Protein AF-A0A1R1Q9W5-F1 (afdb_monomer_lite)

Organism: NCBI:txid1419277

pLDDT: mean 82.64, std 13.92, range [36.72, 97.0]

Radius of gyration: 16.03 Å; chains: 1; bounding box: 32×24×42 Å

Sequence (92 aa):
MLQTISNDHRNPLVNFAARESTAKPTAENANPQYLLGEKIVTTSASEDKRTLQCSGGISVSVGDIKASKEVEFTVQKSSDGKLAVSVAPFQF

Secondary structure (DSSP, 8-state):
----GGG-TT-HHHHHHHHH--SPP-TTTSS-EEEEEEEEEEEEE-TTSSEEEEEEEEEEEETTEEEEEEEEEEEEE-TTS-EEEEEPP---

Foldseek 3Di:
DDDPCQPPPPPPQCVVQVVPAPADDDPVQQGKDKDKAPDKAFPDADPVRQKTKIKTKIWIHHHPDIDIDIWIKMWGADPVGDIDIGTDDDDD

Structure (mmCIF, N/CA/C/O backbone):
data_AF-A0A1R1Q9W5-F1
#
_entry.id   AF-A0A1R1Q9W5-F1
#
loop_
_atom_site.group_PDB
_atom_site.id
_atom_site.type_symbol
_atom_site.label_atom_id
_atom_site.label_alt_id
_atom_site.label_comp_id
_atom_site.label_asym_id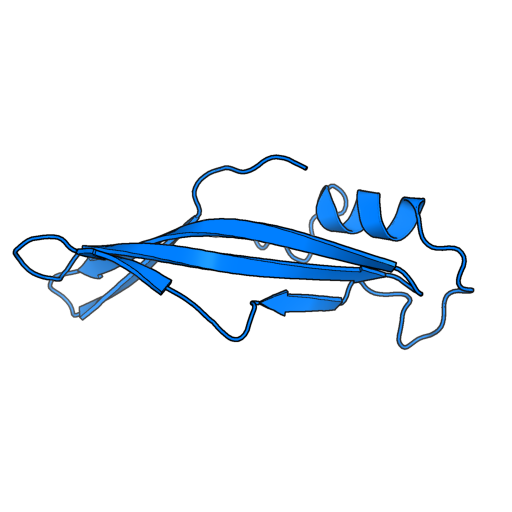
_atom_site.label_entity_id
_atom_site.label_seq_id
_atom_site.pdbx_PDB_ins_code
_atom_site.Cartn_x
_atom_site.Cartn_y
_atom_site.Cartn_z
_atom_site.occupancy
_atom_site.B_iso_or_equiv
_atom_site.auth_seq_id
_atom_site.auth_comp_id
_atom_site.auth_asym_id
_atom_site.auth_atom_id
_atom_site.pdbx_PDB_model_num
ATOM 1 N N . MET A 1 1 ? -13.280 -13.667 -1.396 1.00 38.59 1 MET A N 1
ATOM 2 C CA . MET A 1 1 ? -12.119 -14.205 -2.135 1.00 38.59 1 MET A CA 1
ATOM 3 C C . MET A 1 1 ? -11.189 -13.021 -2.379 1.00 38.59 1 MET A C 1
ATOM 5 O O . MET A 1 1 ? -11.637 -12.077 -3.014 1.00 38.59 1 MET A O 1
ATOM 9 N N . LEU A 1 2 ? -9.995 -1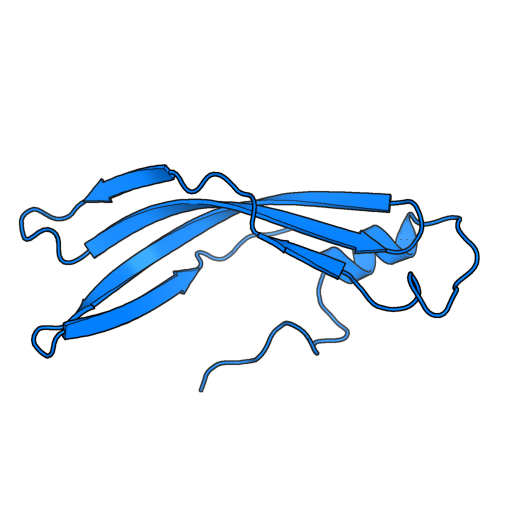2.979 -1.772 1.00 36.72 2 LEU A N 1
ATOM 10 C CA . LEU A 1 2 ? -9.033 -11.894 -2.023 1.00 36.72 2 LEU A CA 1
ATOM 11 C C . LEU A 1 2 ? -8.492 -12.061 -3.447 1.00 36.72 2 LEU A C 1
ATOM 13 O O . LEU A 1 2 ? -7.856 -13.069 -3.742 1.00 36.72 2 LEU A O 1
ATOM 17 N N . GLN A 1 3 ? -8.785 -11.111 -4.332 1.00 45.53 3 GLN A N 1
ATOM 18 C CA . GLN A 1 3 ? -8.136 -11.046 -5.637 1.00 45.53 3 GLN A CA 1
ATOM 19 C C . GLN A 1 3 ? -6.739 -10.464 -5.439 1.00 45.53 3 GLN A C 1
ATOM 21 O O . GLN A 1 3 ? -6.578 -9.311 -5.042 1.00 45.53 3 GLN A O 1
ATOM 26 N N . THR A 1 4 ? -5.722 -11.282 -5.680 1.00 44.22 4 THR A N 1
ATOM 27 C CA . THR A 1 4 ? -4.328 -10.846 -5.665 1.00 44.22 4 THR A CA 1
ATOM 28 C C . THR A 1 4 ? -4.083 -9.927 -6.865 1.00 44.22 4 THR A C 1
ATOM 30 O O . THR A 1 4 ? -3.929 -10.396 -7.988 1.00 44.22 4 THR A O 1
ATOM 33 N N . ILE A 1 5 ? -4.047 -8.611 -6.630 1.00 49.47 5 ILE A N 1
ATOM 34 C CA . ILE A 1 5 ? -3.871 -7.583 -7.678 1.00 49.47 5 ILE A CA 1
ATOM 35 C C . ILE A 1 5 ? -2.444 -7.608 -8.270 1.00 49.47 5 ILE A C 1
ATOM 37 O O . ILE A 1 5 ? -2.204 -7.067 -9.346 1.00 49.47 5 ILE A O 1
ATOM 41 N N . SER A 1 6 ? -1.484 -8.273 -7.612 1.00 46.44 6 SER A N 1
ATOM 42 C CA . SER A 1 6 ? -0.090 -8.320 -8.083 1.00 46.44 6 SER A CA 1
ATOM 43 C C . SER A 1 6 ? 0.095 -9.068 -9.409 1.00 46.44 6 SER A C 1
ATOM 45 O O . SER A 1 6 ? 1.062 -8.786 -10.107 1.00 46.44 6 SER A O 1
ATOM 47 N N . ASN A 1 7 ? -0.823 -9.977 -9.768 1.00 49.88 7 ASN A N 1
ATOM 48 C CA . ASN A 1 7 ? -0.777 -10.761 -11.012 1.00 49.88 7 ASN A CA 1
ATOM 49 C C . ASN A 1 7 ? -1.854 -10.340 -12.029 1.00 49.88 7 ASN A C 1
ATOM 51 O O . ASN A 1 7 ? -2.083 -11.051 -13.008 1.00 49.88 7 ASN A O 1
ATOM 55 N N . ASP A 1 8 ? -2.543 -9.215 -11.812 1.00 57.34 8 ASP A N 1
ATOM 56 C CA . ASP A 1 8 ? -3.466 -8.695 -12.819 1.00 57.34 8 ASP A CA 1
ATOM 57 C C . ASP A 1 8 ? -2.677 -7.928 -13.886 1.00 57.34 8 ASP A C 1
ATOM 59 O O . ASP A 1 8 ? -2.209 -6.810 -13.664 1.00 57.34 8 ASP A O 1
ATOM 63 N N . HIS A 1 9 ? -2.557 -8.522 -15.075 1.00 57.78 9 HIS A N 1
ATOM 64 C CA . HIS A 1 9 ? -1.966 -7.887 -16.258 1.00 57.78 9 HIS A CA 1
ATOM 65 C C . HIS A 1 9 ? -2.726 -6.626 -16.720 1.00 57.78 9 HIS A C 1
ATOM 67 O O . HIS A 1 9 ? -2.288 -5.945 -17.642 1.00 57.78 9 HIS A O 1
ATOM 73 N N . ARG A 1 10 ? -3.867 -6.297 -16.100 1.00 68.06 10 ARG A N 1
ATOM 74 C CA . ARG A 1 10 ? -4.625 -5.060 -16.326 1.00 68.06 10 ARG A CA 1
ATOM 75 C C . ARG A 1 10 ? -4.446 -4.031 -15.210 1.00 68.06 10 ARG A C 1
ATOM 77 O O . ARG A 1 10 ? -5.229 -3.087 -15.151 1.00 68.06 10 ARG A O 1
ATOM 84 N N . ASN A 1 11 ? -3.443 -4.179 -14.341 1.00 69.44 11 ASN A N 1
ATOM 85 C CA . ASN A 1 11 ? -3.179 -3.201 -13.291 1.00 69.44 11 ASN A CA 1
ATOM 86 C C . ASN A 1 11 ? -2.824 -1.819 -13.899 1.00 69.44 11 ASN A C 1
ATOM 88 O O . ASN A 1 11 ? -1.786 -1.694 -14.557 1.00 69.44 11 ASN A O 1
ATOM 92 N N . PRO A 1 12 ? -3.635 -0.766 -13.666 1.00 74.81 12 PRO A N 1
ATOM 93 C CA . PRO A 1 12 ? -3.403 0.555 -14.251 1.00 74.81 12 PRO A CA 1
ATOM 94 C C . PRO A 1 12 ? -2.063 1.189 -13.858 1.00 74.81 12 PRO A C 1
ATOM 96 O O . PRO A 1 12 ? -1.452 1.856 -14.688 1.00 74.81 12 PRO A O 1
ATOM 99 N N . LEU A 1 13 ? -1.571 0.937 -12.636 1.00 72.00 13 LEU A N 1
ATOM 100 C CA . LEU A 1 13 ? -0.264 1.420 -12.167 1.00 72.00 13 LEU A CA 1
ATOM 101 C C . LEU A 1 13 ? 0.870 0.856 -13.016 1.00 72.00 13 LEU A C 1
ATOM 103 O O . LEU A 1 13 ? 1.742 1.596 -13.466 1.00 72.00 13 LEU A O 1
ATOM 107 N N . VAL A 1 14 ? 0.846 -0.460 -13.232 1.00 78.38 14 VAL A N 1
ATOM 108 C CA . VAL A 1 14 ? 1.856 -1.159 -14.035 1.00 78.38 14 VAL A CA 1
ATOM 109 C C . VAL A 1 14 ? 1.794 -0.685 -15.471 1.00 78.38 14 VAL A C 1
ATOM 111 O O . VAL A 1 14 ? 2.830 -0.389 -16.051 1.00 78.38 14 VAL A O 1
ATOM 114 N N . ASN A 1 15 ? 0.588 -0.565 -16.028 1.00 80.19 15 ASN A N 1
ATOM 115 C CA . ASN A 1 15 ? 0.399 -0.132 -17.407 1.00 80.19 15 ASN A CA 1
ATOM 116 C C . ASN A 1 15 ? 0.892 1.296 -17.630 1.00 80.19 15 ASN A C 1
ATOM 118 O O . ASN A 1 15 ? 1.553 1.556 -18.631 1.00 80.19 15 ASN A O 1
ATOM 122 N N . PHE A 1 16 ? 0.610 2.207 -16.697 1.00 80.94 16 PHE A N 1
ATOM 123 C CA . PHE A 1 16 ? 1.138 3.564 -16.750 1.00 80.94 16 PHE A CA 1
ATOM 124 C C . PHE A 1 16 ? 2.671 3.557 -16.678 1.00 80.94 16 PHE A C 1
ATOM 126 O O . PHE A 1 16 ? 3.325 4.077 -17.576 1.00 80.94 16 PHE A O 1
ATOM 133 N N . ALA A 1 17 ? 3.258 2.909 -15.666 1.00 80.81 17 ALA A N 1
ATOM 134 C CA . ALA A 1 17 ? 4.711 2.892 -15.494 1.00 80.81 17 ALA A CA 1
ATOM 135 C C . ALA A 1 17 ? 5.440 2.214 -16.670 1.00 80.81 17 ALA A C 1
ATOM 137 O O . ALA A 1 17 ? 6.467 2.708 -17.122 1.00 80.81 17 ALA A O 1
ATOM 138 N N . ALA A 1 18 ? 4.893 1.120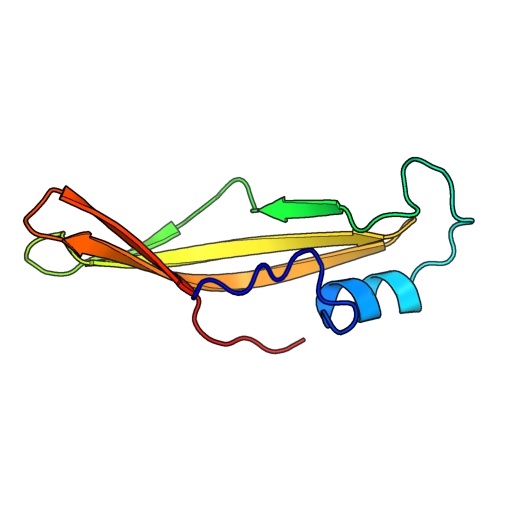 -17.205 1.00 83.31 18 ALA A N 1
ATOM 139 C CA . ALA A 1 18 ? 5.450 0.419 -18.357 1.00 83.31 18 ALA A CA 1
ATOM 140 C C . ALA A 1 18 ? 5.343 1.232 -19.653 1.00 83.31 18 ALA A C 1
ATOM 142 O O . ALA A 1 18 ? 6.268 1.203 -20.459 1.00 83.31 18 ALA A O 1
ATOM 143 N N . ARG A 1 19 ? 4.234 1.957 -19.857 1.00 84.12 19 ARG A N 1
ATOM 144 C CA . ARG A 1 19 ? 4.041 2.820 -21.031 1.00 84.12 19 ARG A CA 1
ATOM 145 C C . ARG A 1 19 ? 5.042 3.970 -21.063 1.00 84.12 19 ARG A C 1
ATOM 147 O O . ARG A 1 19 ? 5.513 4.324 -22.138 1.00 84.12 19 ARG A O 1
ATOM 154 N N . GLU A 1 20 ? 5.322 4.552 -19.905 1.00 84.94 20 GLU A N 1
ATOM 155 C CA . GLU A 1 20 ? 6.202 5.714 -19.798 1.00 84.94 20 GLU A CA 1
ATOM 156 C C . GLU A 1 20 ? 7.688 5.330 -19.702 1.00 84.94 20 GLU A C 1
ATOM 158 O O . GLU A 1 20 ? 8.552 6.187 -19.881 1.00 84.94 20 GLU A O 1
ATOM 163 N N . SER A 1 21 ? 8.017 4.064 -19.419 1.00 82.88 21 SER A N 1
ATOM 164 C CA . SER A 1 21 ? 9.412 3.641 -19.286 1.00 82.88 21 SER A CA 1
ATOM 165 C C . SER A 1 21 ? 10.148 3.618 -20.621 1.00 82.88 21 SER A C 1
ATOM 167 O O . SER A 1 21 ? 9.650 3.125 -21.633 1.00 82.88 21 SER A O 1
ATOM 169 N N . THR A 1 22 ? 11.389 4.107 -20.596 1.00 86.62 22 THR A N 1
ATOM 170 C CA . THR A 1 22 ? 12.303 4.093 -21.748 1.00 86.62 22 THR A CA 1
ATOM 171 C C . THR A 1 22 ? 13.475 3.128 -21.562 1.00 86.62 22 THR A C 1
ATOM 173 O O . THR A 1 22 ? 14.247 2.879 -22.493 1.00 86.62 22 THR A O 1
ATOM 176 N N . ALA A 1 23 ? 13.608 2.551 -20.366 1.00 85.25 23 ALA A N 1
ATOM 177 C CA . ALA A 1 23 ? 14.669 1.618 -20.034 1.00 85.25 23 ALA A CA 1
ATOM 178 C C . ALA A 1 23 ? 14.540 0.293 -20.800 1.00 85.25 23 ALA A C 1
ATOM 180 O O . ALA A 1 23 ? 13.453 -0.252 -21.000 1.00 85.25 23 ALA A O 1
ATOM 181 N N . LYS A 1 24 ? 15.685 -0.289 -21.173 1.00 84.88 24 LYS A N 1
ATOM 182 C CA . LYS A 1 24 ? 15.708 -1.670 -21.667 1.00 84.88 24 LYS A CA 1
ATOM 183 C C . LYS A 1 24 ? 15.363 -2.630 -20.518 1.00 84.88 24 LYS A C 1
ATOM 185 O O . LYS A 1 24 ? 15.970 -2.500 -19.450 1.00 84.88 24 LYS A O 1
ATOM 190 N N . PRO A 1 25 ? 14.462 -3.606 -20.734 1.00 80.88 25 PRO A N 1
ATOM 191 C CA . PRO A 1 25 ? 14.152 -4.609 -19.726 1.00 80.88 25 PRO A CA 1
ATOM 192 C C . PRO A 1 25 ? 15.391 -5.432 -19.349 1.00 80.88 25 PRO A C 1
ATOM 194 O O . PRO A 1 25 ? 16.095 -5.958 -20.212 1.00 80.88 25 PRO A O 1
ATOM 197 N N . THR A 1 26 ? 15.632 -5.567 -18.054 1.00 82.94 26 THR A N 1
ATOM 198 C CA . THR A 1 26 ? 16.618 -6.438 -17.413 1.00 82.94 26 THR A CA 1
ATOM 199 C C . THR A 1 26 ? 15.894 -7.363 -16.440 1.00 82.94 26 THR A C 1
ATOM 201 O O . THR A 1 26 ? 14.733 -7.140 -16.102 1.00 82.94 26 THR A O 1
ATOM 204 N N . ALA A 1 27 ? 16.573 -8.392 -15.931 1.00 78.12 27 ALA A N 1
ATOM 205 C CA . ALA A 1 27 ? 15.984 -9.284 -14.929 1.00 78.12 27 ALA A CA 1
ATOM 206 C C . ALA A 1 27 ? 15.487 -8.541 -13.667 1.00 78.12 27 ALA A C 1
ATOM 208 O O . ALA A 1 27 ? 14.563 -9.007 -13.005 1.00 78.12 27 ALA A O 1
ATOM 209 N N . GLU A 1 28 ? 16.069 -7.380 -13.357 1.00 74.31 28 GLU A N 1
ATOM 210 C CA . GLU A 1 28 ? 15.771 -6.596 -12.156 1.00 74.31 28 GLU A CA 1
ATOM 211 C C . GLU A 1 28 ? 14.588 -5.633 -12.342 1.00 74.31 28 GLU A C 1
ATOM 213 O O . GLU A 1 28 ? 13.869 -5.360 -11.383 1.00 74.31 28 GLU A O 1
ATOM 218 N N . ASN A 1 29 ? 14.353 -5.130 -13.559 1.00 76.12 29 ASN A N 1
ATOM 219 C CA . ASN A 1 29 ? 13.335 -4.104 -13.828 1.00 76.12 29 ASN A CA 1
ATOM 220 C C . ASN A 1 29 ? 12.213 -4.560 -14.783 1.00 76.12 29 ASN A C 1
ATOM 222 O O . ASN A 1 29 ? 11.289 -3.789 -15.045 1.00 76.12 29 ASN A O 1
ATOM 226 N N . ALA A 1 30 ? 12.288 -5.798 -15.289 1.00 76.31 30 ALA A N 1
ATOM 227 C CA . ALA A 1 30 ? 11.269 -6.383 -16.159 1.00 76.31 30 ALA A CA 1
ATOM 228 C C . ALA A 1 30 ? 9.955 -6.673 -15.422 1.00 76.31 30 ALA A C 1
ATOM 230 O O . ALA A 1 30 ? 8.903 -6.737 -16.054 1.00 76.31 30 ALA A O 1
ATOM 231 N N . ASN A 1 31 ? 10.010 -6.845 -14.099 1.00 81.56 31 ASN A N 1
ATOM 232 C CA . ASN A 1 31 ? 8.829 -7.069 -13.277 1.00 81.56 31 ASN A CA 1
ATOM 233 C C . ASN A 1 31 ? 8.465 -5.794 -12.507 1.00 81.56 31 ASN A C 1
ATOM 235 O O . ASN A 1 31 ? 9.361 -5.126 -11.984 1.00 81.56 31 ASN A O 1
ATOM 239 N N . PRO A 1 32 ? 7.167 -5.468 -12.386 1.00 82.19 32 PRO A N 1
ATOM 240 C CA . PRO A 1 32 ? 6.729 -4.313 -11.620 1.00 82.19 32 PRO A CA 1
ATOM 241 C C . PRO A 1 32 ? 7.099 -4.471 -10.145 1.00 82.19 32 PRO A C 1
ATOM 243 O O . PRO A 1 32 ? 6.734 -5.454 -9.496 1.00 82.19 32 PRO A O 1
ATOM 246 N N . GLN A 1 33 ? 7.801 -3.475 -9.609 1.00 83.12 33 GLN A N 1
ATOM 247 C CA . GLN A 1 33 ? 8.166 -3.425 -8.198 1.00 83.12 33 GLN A CA 1
ATOM 248 C C . GLN A 1 33 ? 7.187 -2.525 -7.457 1.00 83.12 33 GLN A C 1
ATOM 250 O O . GLN A 1 33 ? 7.136 -1.323 -7.711 1.00 83.12 33 GLN A O 1
ATOM 255 N N . TYR A 1 34 ? 6.412 -3.098 -6.541 1.00 80.94 34 TYR A N 1
ATOM 256 C CA . TYR A 1 34 ? 5.467 -2.344 -5.724 1.00 80.94 34 TYR A CA 1
ATOM 257 C C . TYR A 1 34 ? 6.083 -1.988 -4.380 1.00 80.94 34 TYR A C 1
ATOM 259 O O . TYR A 1 34 ? 6.660 -2.838 -3.704 1.00 80.94 34 TYR A O 1
ATOM 267 N N . LEU A 1 35 ? 5.889 -0.742 -3.968 1.00 83.44 35 LEU A N 1
ATOM 268 C CA . LEU A 1 35 ? 6.288 -0.257 -2.661 1.00 83.44 35 LEU A CA 1
ATOM 269 C C . LEU A 1 35 ? 5.105 0.437 -1.997 1.00 83.44 35 LEU A C 1
ATOM 271 O O . LEU A 1 35 ? 4.569 1.418 -2.522 1.00 83.44 35 LEU A O 1
ATOM 275 N N . LEU A 1 36 ? 4.716 -0.082 -0.834 1.00 81.12 36 LEU A N 1
ATOM 276 C CA . LEU A 1 36 ? 3.844 0.623 0.094 1.00 81.12 36 LEU A CA 1
ATOM 277 C C . LEU A 1 36 ? 4.703 1.646 0.843 1.00 81.12 36 LEU A C 1
ATOM 279 O O . LEU A 1 36 ? 5.762 1.308 1.367 1.00 81.12 36 LEU A O 1
ATOM 283 N N . GLY A 1 37 ? 4.273 2.901 0.826 1.00 79.44 37 GLY A N 1
ATOM 284 C CA . GLY A 1 37 ? 4.988 4.020 1.416 1.00 79.44 37 GLY A CA 1
ATOM 285 C C . GLY A 1 37 ? 5.226 3.809 2.907 1.00 79.44 37 GLY A C 1
ATOM 286 O O . GLY A 1 37 ? 4.382 3.270 3.618 1.00 79.44 37 GLY A O 1
ATOM 287 N N . GLU A 1 38 ? 6.378 4.278 3.380 1.00 72.75 38 GLU A N 1
ATOM 288 C CA . GLU A 1 38 ? 6.832 4.084 4.763 1.00 72.75 38 GLU A CA 1
ATOM 289 C C . GLU A 1 38 ? 5.919 4.762 5.794 1.00 72.75 38 GLU A C 1
ATOM 291 O O . GLU A 1 38 ? 5.879 4.366 6.959 1.00 72.75 38 GLU A O 1
ATOM 296 N N . LYS A 1 39 ? 5.162 5.781 5.368 1.00 84.12 39 LYS A N 1
ATOM 297 C CA . LYS A 1 39 ? 4.237 6.522 6.220 1.00 84.12 39 LYS A CA 1
ATOM 298 C C . LYS A 1 39 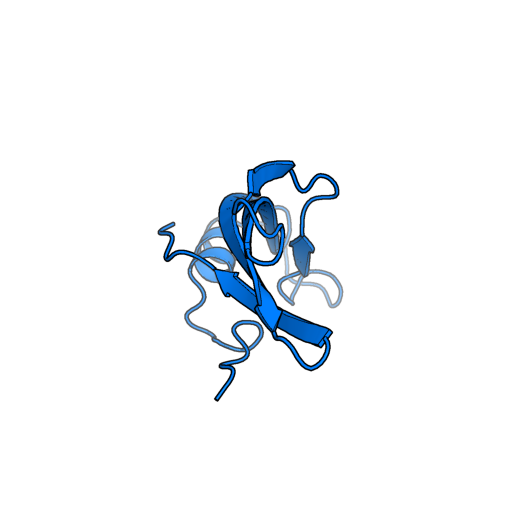? 2.790 6.141 5.914 1.00 84.12 39 LYS A C 1
ATOM 300 O O . LYS A 1 39 ? 2.258 6.489 4.862 1.00 84.12 39 LYS A O 1
ATOM 305 N N . ILE A 1 40 ? 2.154 5.503 6.892 1.00 90.19 40 ILE A N 1
ATOM 306 C CA . ILE A 1 40 ? 0.701 5.333 6.980 1.00 90.19 40 ILE A CA 1
ATOM 307 C C . ILE A 1 40 ? 0.178 6.328 8.016 1.00 90.19 40 ILE A C 1
ATOM 309 O O . ILE A 1 40 ? 0.718 6.424 9.120 1.00 90.19 40 ILE A O 1
ATOM 313 N N . VAL A 1 41 ? -0.870 7.069 7.672 1.00 93.31 41 VAL A N 1
ATOM 314 C CA . VAL A 1 41 ? -1.510 8.049 8.555 1.00 93.31 41 VAL A CA 1
ATOM 315 C C . VAL A 1 41 ? -2.880 7.525 8.951 1.00 93.31 41 VAL A C 1
ATOM 317 O O . VAL A 1 41 ? -3.671 7.169 8.090 1.00 93.31 41 VAL A O 1
ATOM 320 N N . THR A 1 42 ? -3.184 7.485 10.250 1.00 95.25 42 THR A N 1
ATOM 321 C CA . THR A 1 42 ? -4.564 7.272 10.714 1.00 95.25 42 THR A CA 1
ATOM 322 C C . THR A 1 42 ? -5.302 8.601 10.639 1.00 95.25 42 THR A C 1
ATOM 324 O O . THR A 1 42 ? -4.916 9.551 11.317 1.00 95.25 42 THR A O 1
ATOM 327 N N . THR A 1 43 ? -6.327 8.678 9.797 1.00 92.88 43 THR A N 1
ATOM 328 C CA . THR A 1 43 ? -7.106 9.898 9.554 1.00 92.88 43 THR A CA 1
ATOM 329 C C . THR A 1 43 ? -8.301 10.001 10.496 1.00 92.88 43 THR A C 1
ATOM 331 O O . THR A 1 43 ? -8.654 11.098 10.920 1.00 92.88 43 THR A O 1
ATOM 334 N N . SER A 1 44 ? -8.897 8.868 10.876 1.00 95.19 44 SER A N 1
ATOM 335 C CA . SER A 1 44 ? -9.976 8.811 11.864 1.00 95.19 44 SER A CA 1
ATOM 336 C C . SER A 1 44 ? -10.041 7.448 12.563 1.00 95.19 44 SER A C 1
ATOM 338 O O . SER A 1 44 ? -9.456 6.462 12.106 1.00 95.19 44 SER A O 1
ATOM 340 N N . ALA A 1 45 ? -10.749 7.393 13.692 1.00 96.88 45 ALA A N 1
ATOM 341 C CA . ALA A 1 45 ? -11.002 6.169 14.443 1.00 96.88 45 ALA A CA 1
ATOM 342 C C . ALA A 1 45 ? -12.446 6.148 14.960 1.00 96.88 45 ALA A C 1
ATOM 344 O O . ALA A 1 45 ? -12.968 7.185 15.373 1.00 96.88 45 ALA A O 1
ATOM 345 N N . SER A 1 46 ? -13.076 4.972 14.972 1.00 95.62 46 SER A N 1
ATOM 346 C CA . SER A 1 46 ? -14.353 4.761 15.660 1.00 95.62 46 SER A CA 1
ATOM 347 C C . SER A 1 46 ? -14.191 4.912 17.175 1.00 95.62 46 SER A C 1
ATOM 349 O O . SER A 1 46 ? -13.099 4.724 17.715 1.00 95.62 46 SER A O 1
ATOM 351 N N . GLU A 1 47 ? -15.283 5.208 17.886 1.00 95.62 47 GLU A N 1
ATOM 352 C CA . GLU A 1 47 ? -15.268 5.395 19.348 1.00 95.62 47 GLU A CA 1
ATOM 353 C C . GLU A 1 47 ? -14.706 4.178 20.102 1.00 95.62 47 GLU A C 1
ATOM 355 O O . GLU A 1 47 ? -13.933 4.320 21.049 1.00 95.62 47 GLU A O 1
ATOM 360 N N . ASP A 1 48 ? -15.035 2.971 19.636 1.00 93.81 48 ASP A N 1
ATOM 361 C CA . ASP A 1 48 ? -14.544 1.703 20.188 1.00 93.81 48 ASP A CA 1
ATOM 362 C C . ASP A 1 48 ? -13.119 1.334 19.732 1.00 93.81 48 ASP A C 1
ATOM 364 O O . ASP A 1 48 ? -12.582 0.297 20.135 1.00 93.81 48 ASP A O 1
ATOM 368 N N . LYS A 1 49 ? -12.504 2.170 18.882 1.00 92.31 49 LYS A N 1
ATOM 369 C CA . LYS A 1 49 ? -11.177 1.997 18.272 1.00 92.31 49 LYS A CA 1
ATOM 370 C C . LYS A 1 49 ? -11.004 0.691 17.493 1.00 92.31 49 LYS A C 1
ATOM 372 O O . LYS A 1 49 ? -9.876 0.251 17.265 1.00 92.31 49 LYS A O 1
ATOM 377 N N . ARG A 1 50 ? -12.103 0.051 17.084 1.00 94.56 50 ARG A N 1
ATOM 378 C CA . ARG A 1 50 ? -12.068 -1.165 16.262 1.00 94.56 50 ARG A CA 1
ATOM 379 C C . ARG A 1 50 ? -12.017 -0.870 14.776 1.00 94.56 50 ARG A C 1
ATOM 381 O O . ARG A 1 50 ? -11.611 -1.748 14.029 1.00 94.56 50 ARG A O 1
ATOM 388 N N . THR A 1 51 ? -12.395 0.325 14.342 1.00 96.38 51 THR A N 1
ATOM 389 C CA . THR A 1 51 ? -12.314 0.749 12.943 1.00 96.38 51 THR A CA 1
ATOM 390 C C . THR A 1 51 ? -11.427 1.979 12.840 1.00 96.38 51 THR A C 1
ATOM 392 O O . THR A 1 51 ? -11.665 2.973 13.520 1.00 96.38 51 THR A O 1
ATOM 395 N N . LEU A 1 52 ? -10.412 1.913 11.986 1.00 96.62 52 LEU A N 1
ATOM 396 C CA . LEU A 1 52 ? -9.524 3.023 11.663 1.00 96.62 52 LEU A CA 1
ATOM 397 C C . LEU A 1 52 ? -9.680 3.353 10.183 1.00 96.62 52 LEU A C 1
ATOM 399 O O . LEU A 1 52 ? -9.654 2.443 9.353 1.00 96.62 52 LEU A O 1
ATOM 403 N N . GLN A 1 53 ? -9.801 4.634 9.854 1.00 97.00 53 GLN A N 1
ATOM 404 C CA . GLN A 1 53 ? -9.524 5.098 8.500 1.00 97.00 53 GLN A CA 1
ATOM 405 C C . GLN A 1 53 ? -8.066 5.518 8.422 1.00 97.00 53 GLN A C 1
ATOM 407 O O . GLN A 1 53 ? -7.535 6.179 9.320 1.00 97.00 53 GLN A O 1
ATOM 412 N N . CYS A 1 54 ? -7.411 5.105 7.350 1.00 94.69 54 CYS A N 1
ATOM 413 C CA . CYS A 1 54 ? -6.006 5.345 7.117 1.00 94.69 54 CYS A CA 1
ATOM 414 C C . CYS A 1 54 ? -5.785 5.852 5.693 1.00 94.69 54 CYS A C 1
ATOM 416 O O . CYS A 1 54 ? -6.530 5.500 4.779 1.00 94.69 54 CYS A O 1
ATOM 418 N N . SER A 1 55 ? -4.722 6.625 5.500 1.00 93.69 55 SER A N 1
ATOM 419 C CA . SER A 1 55 ? -4.163 6.901 4.182 1.00 93.69 55 SER A CA 1
ATOM 420 C C . SER A 1 55 ? -2.699 6.476 4.119 1.00 93.69 55 SER A C 1
ATOM 422 O O . SER A 1 55 ? -1.995 6.412 5.133 1.00 93.69 55 SER A O 1
ATOM 424 N N . GLY A 1 56 ? -2.238 6.124 2.925 1.00 91.69 56 GLY A N 1
ATOM 425 C CA . GLY A 1 56 ? -0.852 5.749 2.677 1.00 91.69 56 GLY A CA 1
ATOM 426 C C . GLY A 1 56 ? -0.501 5.874 1.202 1.00 91.69 56 GLY A C 1
ATOM 427 O O . GLY A 1 56 ? -1.367 5.804 0.335 1.00 91.69 56 GLY A O 1
ATOM 428 N N . GLY A 1 57 ? 0.781 6.065 0.904 1.00 90.19 57 GLY A N 1
ATOM 429 C CA . GLY A 1 57 ? 1.258 6.044 -0.476 1.00 90.19 57 GLY A CA 1
ATOM 430 C C . GLY A 1 57 ? 1.408 4.612 -0.981 1.00 90.19 57 GLY A C 1
ATOM 431 O O . GLY A 1 57 ? 1.939 3.766 -0.273 1.00 90.19 57 GLY A O 1
ATOM 432 N N . ILE A 1 58 ? 1.015 4.336 -2.216 1.00 87.94 58 ILE A N 1
ATOM 433 C CA . ILE A 1 58 ? 1.468 3.172 -2.976 1.00 87.94 58 ILE A CA 1
ATOM 434 C C . ILE A 1 58 ? 2.235 3.667 -4.193 1.00 87.94 58 ILE A C 1
ATOM 436 O O . ILE A 1 58 ? 1.859 4.657 -4.821 1.00 87.94 58 ILE A O 1
ATOM 440 N N . SER A 1 59 ? 3.324 2.989 -4.527 1.00 86.12 59 SER A N 1
ATOM 441 C CA . SER A 1 59 ? 4.072 3.265 -5.744 1.00 86.12 59 SER A CA 1
ATOM 442 C C . SER A 1 59 ? 4.424 1.987 -6.479 1.00 86.12 59 SER A C 1
ATOM 444 O O . SER A 1 59 ? 4.590 0.937 -5.859 1.00 86.12 59 SER A O 1
ATOM 446 N N . VAL A 1 60 ? 4.523 2.088 -7.799 1.00 85.25 60 VAL A N 1
ATOM 447 C CA . VAL A 1 60 ? 5.090 1.045 -8.647 1.00 85.25 60 VAL A CA 1
ATOM 448 C C . VAL A 1 60 ? 6.253 1.625 -9.432 1.00 85.25 60 VAL A C 1
ATOM 450 O O . VAL A 1 60 ? 6.177 2.769 -9.889 1.00 85.25 60 VAL A O 1
ATOM 453 N N . SER A 1 61 ? 7.294 0.826 -9.613 1.00 85.12 61 SER A N 1
ATOM 454 C CA . SER A 1 61 ? 8.391 1.130 -10.522 1.00 85.12 61 SER A CA 1
ATOM 455 C C . SER A 1 61 ? 8.450 0.098 -11.645 1.00 85.12 61 SER A C 1
ATOM 457 O O . SER A 1 61 ? 8.372 -1.106 -11.384 1.00 85.12 61 SER A O 1
ATOM 459 N N . VAL A 1 62 ? 8.597 0.571 -12.884 1.00 84.44 62 VAL A N 1
ATOM 460 C CA . VAL A 1 62 ? 8.888 -0.238 -14.078 1.00 84.44 62 VAL A CA 1
ATOM 461 C C . VAL A 1 62 ? 10.005 0.466 -14.842 1.00 84.44 62 VAL A C 1
ATOM 463 O O . VAL A 1 62 ? 9.877 1.644 -15.173 1.00 84.44 62 VAL A O 1
ATOM 466 N N . GLY A 1 63 ? 11.112 -0.240 -15.086 1.00 87.19 63 GLY A N 1
ATOM 467 C CA . GLY A 1 63 ? 12.301 0.359 -15.691 1.00 87.19 63 GLY A CA 1
ATOM 468 C C . GLY A 1 63 ? 12.831 1.559 -14.897 1.00 87.19 63 GLY A C 1
ATOM 469 O O . GLY A 1 63 ? 13.225 1.423 -13.741 1.00 87.19 63 GLY A O 1
ATOM 470 N N . ASP A 1 64 ? 12.855 2.721 -15.543 1.00 86.25 64 ASP A N 1
ATOM 471 C CA . ASP A 1 64 ? 13.294 4.022 -15.023 1.00 86.25 64 ASP A CA 1
ATOM 472 C C . ASP A 1 64 ? 12.154 4.894 -14.466 1.00 86.25 64 ASP A C 1
ATOM 474 O O . ASP A 1 64 ? 12.406 5.980 -13.942 1.00 86.25 64 ASP A O 1
ATOM 478 N N . ILE A 1 65 ? 10.905 4.429 -14.546 1.00 86.31 65 ILE A N 1
ATOM 479 C CA . ILE A 1 65 ? 9.731 5.206 -14.149 1.00 86.31 65 ILE A CA 1
ATOM 480 C C . ILE A 1 65 ? 9.145 4.688 -12.847 1.00 86.31 65 ILE A C 1
ATOM 482 O O . ILE A 1 65 ? 8.957 3.488 -12.654 1.00 86.31 65 ILE A O 1
ATOM 486 N N . LYS A 1 66 ? 8.781 5.636 -11.979 1.00 87.31 66 LYS A N 1
ATOM 487 C CA . LYS A 1 66 ? 8.015 5.404 -10.758 1.00 87.31 66 LYS A CA 1
ATOM 488 C C . LYS A 1 66 ? 6.700 6.175 -10.810 1.00 87.31 66 LYS A C 1
ATOM 490 O O . LYS A 1 66 ? 6.701 7.399 -10.901 1.00 87.31 66 LYS A O 1
ATOM 495 N N . ALA A 1 67 ? 5.585 5.469 -10.660 1.00 84.62 67 ALA A N 1
ATOM 496 C CA . ALA A 1 67 ? 4.264 6.061 -10.471 1.00 84.62 67 ALA A CA 1
ATOM 497 C C . ALA A 1 67 ? 3.845 5.920 -9.005 1.00 84.62 67 ALA A C 1
ATOM 499 O O . ALA A 1 67 ? 4.073 4.875 -8.400 1.00 84.62 67 ALA A O 1
ATOM 500 N N . SER A 1 68 ? 3.262 6.966 -8.415 1.00 87.25 68 SER A N 1
ATOM 501 C CA . SER A 1 6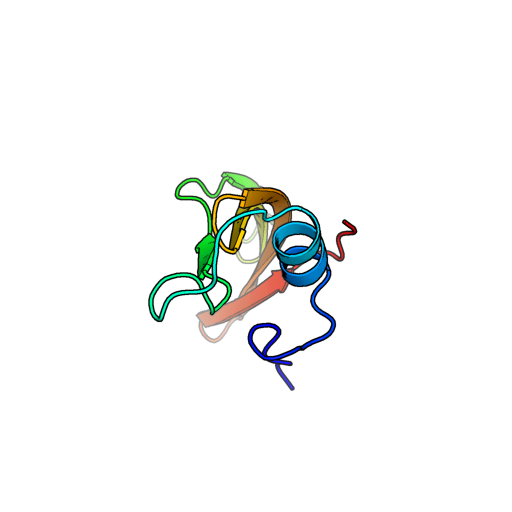8 ? 2.860 6.981 -6.999 1.00 87.25 68 SER A CA 1
ATOM 502 C C . SER A 1 68 ? 1.454 7.550 -6.826 1.00 87.25 68 SER A C 1
ATOM 504 O O . SER A 1 68 ? 1.055 8.448 -7.564 1.00 87.25 68 SER A O 1
ATOM 506 N N . LYS A 1 69 ? 0.710 7.045 -5.839 1.00 86.88 69 LYS A N 1
ATOM 507 C CA . LYS A 1 69 ? -0.650 7.484 -5.512 1.00 86.88 69 LYS A CA 1
ATOM 508 C C . LYS A 1 69 ? -0.925 7.330 -4.028 1.00 86.88 69 LYS A C 1
ATOM 510 O O . LYS A 1 69 ? -0.514 6.347 -3.421 1.00 86.88 69 LYS A O 1
ATOM 515 N N . GLU A 1 70 ? -1.639 8.288 -3.459 1.00 90.56 70 GLU A N 1
ATOM 516 C CA . GLU A 1 70 ? -2.209 8.136 -2.125 1.00 90.56 70 GLU A CA 1
ATOM 517 C C . GLU A 1 70 ? -3.494 7.308 -2.203 1.00 90.56 70 GLU A C 1
ATOM 519 O O . GLU A 1 70 ? -4.360 7.562 -3.044 1.00 90.56 70 GLU A O 1
ATOM 524 N N . VAL A 1 71 ? -3.591 6.298 -1.343 1.00 90.19 71 VAL A N 1
ATOM 525 C CA . VAL A 1 71 ? -4.760 5.432 -1.213 1.00 90.19 71 VAL A CA 1
ATOM 526 C C . VAL A 1 71 ? -5.339 5.558 0.181 1.00 90.19 71 VAL A C 1
ATOM 528 O O . VAL A 1 71 ? -4.614 5.597 1.176 1.00 90.19 71 VAL A O 1
ATOM 531 N N . GLU A 1 72 ? -6.662 5.577 0.241 1.00 93.25 72 GLU A N 1
ATOM 532 C CA . GLU A 1 72 ? -7.410 5.497 1.485 1.00 93.25 72 GLU A CA 1
ATOM 533 C C . GLU A 1 72 ? -7.810 4.046 1.733 1.00 93.25 72 GLU A C 1
ATOM 535 O O . GLU A 1 72 ? -8.215 3.320 0.822 1.00 93.25 72 GLU A O 1
ATOM 540 N N . PHE A 1 73 ? -7.698 3.600 2.976 1.00 93.88 73 PHE A N 1
ATOM 541 C CA . PHE A 1 73 ? -8.091 2.258 3.367 1.00 93.88 73 PHE A CA 1
ATOM 542 C C . PHE A 1 73 ? -8.623 2.237 4.793 1.00 93.88 73 PHE A C 1
ATOM 544 O O . PHE A 1 73 ? -8.294 3.074 5.628 1.00 93.88 73 PHE A O 1
ATOM 551 N N . THR A 1 74 ? -9.481 1.267 5.069 1.00 95.88 74 THR A N 1
ATOM 552 C CA . THR A 1 74 ? -10.072 1.041 6.380 1.00 95.88 74 THR A C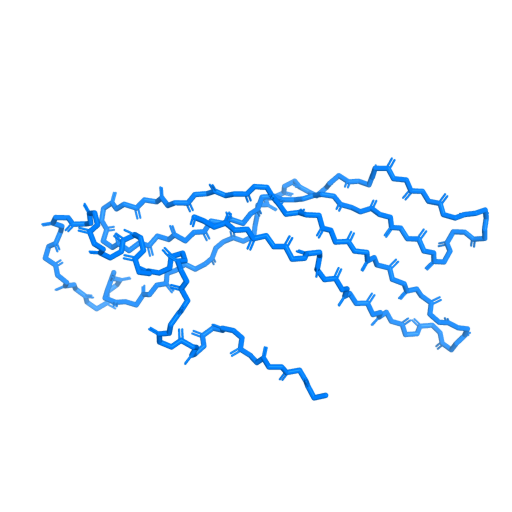A 1
ATOM 553 C C . THR A 1 74 ? -9.467 -0.212 6.990 1.00 95.88 74 THR A C 1
ATOM 555 O O . THR A 1 74 ? -9.374 -1.250 6.336 1.00 95.88 74 THR A O 1
ATOM 558 N N . VAL A 1 75 ? -9.070 -0.119 8.256 1.00 95.75 75 VAL A N 1
ATOM 559 C CA . VAL A 1 75 ? -8.605 -1.249 9.062 1.00 95.75 75 VAL A CA 1
ATOM 560 C C . VAL A 1 75 ? -9.660 -1.539 10.118 1.00 95.75 75 VAL A C 1
ATOM 562 O O . VAL A 1 75 ? -10.004 -0.664 10.908 1.00 95.75 75 VAL A O 1
ATOM 565 N N . GLN A 1 76 ? -10.178 -2.762 10.144 1.00 96.38 76 GLN A N 1
ATOM 566 C CA . GLN A 1 76 ? -11.205 -3.192 11.089 1.00 96.38 76 GLN A CA 1
ATOM 567 C C . GLN A 1 76 ? -10.700 -4.355 11.933 1.00 96.38 76 GLN A C 1
ATOM 569 O O . GLN A 1 76 ? -10.165 -5.324 11.400 1.00 96.38 76 GLN A O 1
ATOM 574 N N . LYS A 1 77 ? -10.907 -4.279 13.248 1.00 95.44 77 LYS A N 1
ATOM 575 C CA . LYS A 1 77 ? -10.636 -5.344 14.210 1.00 95.44 77 LYS A CA 1
ATOM 576 C C . LYS A 1 77 ? -11.945 -5.966 14.683 1.00 95.44 77 LYS A C 1
ATOM 578 O O . LYS A 1 77 ? -12.740 -5.315 15.360 1.00 95.44 77 LYS A O 1
ATOM 583 N N . SER A 1 78 ? -12.166 -7.232 14.359 1.00 92.12 78 SER A N 1
ATOM 584 C CA . SER A 1 78 ? -13.330 -7.983 14.832 1.00 92.12 78 SER A CA 1
ATOM 585 C C . SER A 1 78 ? -13.210 -8.338 16.317 1.00 92.12 78 SER A C 1
ATOM 587 O O . SER A 1 78 ? -12.146 -8.240 16.933 1.00 92.12 78 SER A O 1
ATOM 589 N N . SER A 1 79 ? -14.322 -8.759 16.922 1.00 91.88 79 SER A N 1
ATOM 590 C CA . SER A 1 79 ? -14.385 -9.134 18.342 1.00 91.88 79 SER A CA 1
ATOM 591 C C . SER A 1 79 ? -13.503 -10.334 18.701 1.00 91.88 79 SER A C 1
ATOM 593 O O . SER A 1 79 ? -13.067 -10.435 19.841 1.00 91.88 79 SER A O 1
ATOM 595 N N . ASP A 1 80 ? -13.214 -11.211 17.735 1.00 92.50 80 ASP A N 1
ATOM 596 C CA . ASP A 1 80 ? -12.262 -12.325 17.859 1.00 92.50 80 ASP A CA 1
ATOM 597 C C . ASP A 1 80 ? -10.796 -11.893 17.644 1.00 92.50 80 ASP A C 1
ATOM 599 O O . ASP A 1 80 ? -9.888 -12.720 17.656 1.00 92.50 80 ASP A O 1
ATOM 603 N N . GLY A 1 81 ? -10.553 -10.594 17.452 1.00 89.12 81 GLY A N 1
ATOM 604 C CA . GLY A 1 81 ? -9.227 -10.004 17.322 1.00 89.12 81 GLY A CA 1
ATOM 605 C C . GLY A 1 81 ? -8.631 -10.037 15.916 1.00 89.12 81 GLY A C 1
ATOM 606 O O . GLY A 1 81 ? -7.537 -9.495 15.744 1.00 89.12 81 GLY A O 1
ATOM 607 N N . LYS A 1 82 ? -9.315 -10.611 14.917 1.00 94.25 82 LYS A N 1
ATOM 608 C CA . LYS A 1 82 ? -8.829 -10.602 13.529 1.00 94.25 82 LYS A CA 1
ATOM 609 C C . LYS A 1 82 ? -8.860 -9.193 12.944 1.00 94.25 82 LYS A C 1
ATOM 611 O O . LYS A 1 82 ? -9.719 -8.383 13.281 1.00 94.25 82 LYS A O 1
ATOM 616 N N . LEU A 1 83 ? -7.912 -8.921 12.051 1.00 92.31 83 LEU A N 1
ATOM 617 C CA . LEU A 1 83 ? -7.830 -7.669 11.308 1.00 92.31 83 LEU A CA 1
ATOM 618 C C . LEU A 1 83 ? -8.287 -7.888 9.866 1.00 92.31 83 LEU A C 1
ATOM 620 O O . LEU A 1 83 ? -7.855 -8.835 9.211 1.00 92.31 83 LEU A O 1
ATOM 624 N N . ALA A 1 84 ? -9.132 -6.992 9.376 1.00 92.69 84 ALA A N 1
ATOM 625 C CA . ALA A 1 84 ? -9.510 -6.880 7.979 1.00 92.69 84 ALA A CA 1
ATOM 626 C C . ALA A 1 84 ? -9.070 -5.512 7.457 1.00 92.69 84 ALA A C 1
ATOM 628 O O . ALA A 1 84 ? -9.237 -4.503 8.140 1.00 92.69 84 ALA A O 1
ATOM 629 N N . VAL A 1 85 ? -8.510 -5.485 6.250 1.00 92.44 85 VAL A N 1
ATOM 630 C CA . VAL A 1 85 ? -8.125 -4.249 5.565 1.00 92.44 85 VAL A CA 1
ATOM 631 C C . VAL A 1 85 ? -8.908 -4.161 4.264 1.00 92.44 85 VAL A C 1
ATOM 633 O O . VAL A 1 85 ? -8.893 -5.104 3.472 1.00 92.44 85 VAL A O 1
ATOM 636 N N . SER A 1 86 ? -9.593 -3.044 4.047 1.00 91.25 86 SER A N 1
ATOM 637 C CA . SER A 1 86 ? -10.311 -2.743 2.809 1.00 91.25 86 SER A CA 1
ATOM 638 C C . SER A 1 86 ? -9.795 -1.440 2.217 1.00 91.25 86 SER A C 1
ATOM 640 O O . SER A 1 86 ? -9.654 -0.444 2.914 1.00 91.25 86 SER A O 1
ATOM 642 N N . VAL A 1 87 ? -9.486 -1.442 0.924 1.00 89.75 87 VAL A N 1
ATOM 643 C CA . VAL A 1 87 ? -8.961 -0.265 0.221 1.00 89.75 87 VAL A CA 1
ATOM 644 C C . VAL A 1 87 ? -10.112 0.410 -0.518 1.00 89.75 87 VAL A C 1
ATOM 646 O O . VAL A 1 87 ? -10.881 -0.269 -1.202 1.00 89.75 87 VAL A O 1
ATOM 649 N N . ALA A 1 88 ? -10.250 1.726 -0.366 1.00 88.56 88 ALA A N 1
ATOM 650 C CA . ALA A 1 88 ? -11.224 2.503 -1.119 1.00 88.56 88 ALA A CA 1
ATOM 651 C C . ALA A 1 88 ? -10.854 2.475 -2.612 1.00 88.56 88 ALA A C 1
ATOM 653 O O . ALA A 1 88 ? -9.668 2.560 -2.927 1.00 88.56 88 ALA A O 1
ATOM 654 N N . PRO A 1 89 ? -11.815 2.358 -3.546 1.00 85.31 89 PRO A N 1
ATOM 655 C CA . PRO A 1 89 ? -11.514 2.407 -4.973 1.00 85.31 89 PRO A CA 1
ATOM 656 C C . PRO A 1 89 ? -10.784 3.698 -5.362 1.00 85.31 89 PRO A C 1
ATOM 658 O O . PRO A 1 89 ? -11.162 4.788 -4.943 1.00 85.31 89 PRO A O 1
ATOM 661 N N . PHE A 1 90 ? -9.767 3.576 -6.209 1.00 77.81 90 PHE A N 1
ATOM 662 C CA . PHE A 1 90 ? -8.970 4.696 -6.701 1.00 77.81 90 PHE A CA 1
ATOM 663 C C . PHE A 1 90 ? -8.689 4.524 -8.193 1.00 77.81 90 PHE A C 1
ATOM 665 O O . PHE A 1 90 ? -8.604 3.404 -8.697 1.00 77.81 90 PHE A O 1
ATOM 672 N N . GLN A 1 91 ? -8.576 5.647 -8.902 1.00 70.50 91 GLN A N 1
ATOM 673 C CA . GLN A 1 91 ? -8.274 5.690 -10.334 1.00 70.50 91 GLN A CA 1
ATOM 674 C C . GLN A 1 91 ? -6.862 6.219 -10.586 1.00 70.50 91 GLN A C 1
ATOM 676 O O . GLN A 1 91 ? -6.329 7.000 -9.785 1.00 70.50 91 GLN A O 1
ATOM 681 N N . PHE A 1 92 ? -6.300 5.802 -11.717 1.00 60.94 92 PHE A N 1
ATOM 682 C CA . PHE A 1 92 ? -5.042 6.277 -12.283 1.00 60.94 92 PHE A CA 1
ATOM 683 C C . PHE A 1 92 ? -5.297 6.938 -13.621 1.00 60.94 92 PHE A C 1
ATOM 685 O O . PHE A 1 92 ? -6.089 6.354 -14.396 1.00 60.94 92 PHE A O 1
#